Protein AF-B5W643-F1 (afdb_monomer_lite)

Foldseek 3Di:
DDDDDDDDDDPPDPPPPPDPDDFWDQQPDAAPDQDQWQWDFWFADDPVRFIKTWTADPVGIDMDTDHQVRVFVLVVLVCVLVVNDADGWPDWDDDPFWIWTQGPVGIDTGGGVLVSVSSSLLNVSNNFRWTWDADPQAIWIAGPVVRDIWGQHSQGIPDPPPVPNPHHHSRSSRRSSVVDDDD

pLDDT: mean 84.72, std 18.37, range [31.47, 97.69]

Structure (mmCIF, N/CA/C/O backbone):
data_AF-B5W643-F1
#
_entry.id   AF-B5W643-F1
#
loop_
_atom_site.group_PDB
_atom_site.id
_atom_site.type_symbol
_atom_site.label_atom_id
_atom_site.label_alt_id
_atom_site.label_comp_id
_atom_site.label_asym_id
_atom_site.label_entity_id
_atom_site.label_seq_id
_atom_site.pdbx_PDB_ins_code
_atom_site.Cartn_x
_atom_site.Cartn_y
_atom_site.Cartn_z
_atom_site.occupancy
_atom_site.B_iso_or_equiv
_atom_site.auth_seq_id
_atom_site.auth_comp_id
_atom_site.auth_asym_id
_atom_site.auth_atom_id
_atom_site.pdbx_PDB_model_num
ATOM 1 N N . MET A 1 1 ? 55.332 -13.518 -40.707 1.00 38.94 1 MET A N 1
ATOM 2 C CA . MET A 1 1 ? 55.385 -14.138 -39.360 1.00 38.94 1 MET A CA 1
ATOM 3 C C . MET A 1 1 ? 54.823 -13.104 -38.385 1.00 38.94 1 MET A C 1
ATOM 5 O O . MET A 1 1 ? 55.510 -12.136 -38.128 1.00 38.94 1 MET A O 1
ATOM 9 N N . SER A 1 2 ? 53.522 -13.011 -38.098 1.00 34.66 2 SER A N 1
ATOM 10 C CA . SER A 1 2 ? 52.586 -13.925 -37.414 1.00 34.66 2 SER A CA 1
ATOM 11 C C . SER A 1 2 ? 52.989 -14.295 -35.980 1.00 34.66 2 SER A C 1
ATOM 13 O O . SER A 1 2 ? 53.933 -15.063 -35.804 1.00 34.66 2 SER A O 1
ATOM 15 N N . LYS A 1 3 ? 52.248 -13.723 -35.014 1.00 34.97 3 LYS A N 1
ATOM 16 C CA . LYS A 1 3 ? 51.815 -14.212 -33.679 1.00 34.97 3 LYS A CA 1
ATOM 17 C C . LYS A 1 3 ? 51.136 -13.014 -32.980 1.00 34.97 3 LYS A C 1
ATOM 19 O O . LYS A 1 3 ? 51.823 -12.092 -32.569 1.00 34.97 3 LYS A O 1
ATOM 24 N N . SER A 1 4 ? 49.820 -12.807 -33.090 1.00 33.12 4 SER A N 1
ATOM 25 C CA . SER A 1 4 ? 48.732 -13.444 -32.322 1.00 33.12 4 SER A CA 1
ATOM 26 C C . SER A 1 4 ? 49.002 -13.557 -30.821 1.00 33.12 4 SER A C 1
ATOM 28 O O . SER A 1 4 ? 49.727 -14.450 -30.394 1.00 33.12 4 SER A O 1
ATOM 30 N N . ALA A 1 5 ? 48.314 -12.720 -30.043 1.00 34.66 5 ALA A N 1
ATOM 31 C CA . ALA A 1 5 ? 47.771 -13.085 -28.741 1.00 34.66 5 ALA A CA 1
ATOM 32 C C . ALA A 1 5 ? 46.459 -12.316 -28.530 1.00 34.66 5 ALA A C 1
ATOM 34 O O . ALA A 1 5 ? 46.415 -11.090 -28.500 1.00 34.66 5 ALA A O 1
ATOM 35 N N . ILE A 1 6 ? 45.391 -13.098 -28.480 1.00 39.25 6 ILE A N 1
ATOM 36 C CA . ILE A 1 6 ? 43.999 -12.734 -28.271 1.00 39.25 6 ILE A CA 1
ATOM 37 C C . ILE A 1 6 ? 43.801 -12.388 -26.792 1.00 39.25 6 ILE A C 1
ATOM 39 O O . ILE A 1 6 ? 44.240 -13.146 -25.931 1.00 39.25 6 ILE A O 1
ATOM 43 N N . ALA A 1 7 ? 43.067 -11.315 -26.504 1.00 31.47 7 ALA A N 1
ATOM 44 C CA . ALA A 1 7 ? 42.337 -11.169 -25.248 1.00 31.47 7 ALA A CA 1
ATOM 45 C C . ALA A 1 7 ? 40.916 -10.693 -25.575 1.00 31.47 7 ALA A C 1
ATOM 47 O O . ALA A 1 7 ? 40.630 -9.507 -25.716 1.00 31.47 7 ALA A O 1
ATOM 48 N N . THR A 1 8 ? 40.055 -11.686 -25.776 1.00 34.47 8 THR A N 1
ATOM 49 C CA . THR A 1 8 ? 38.601 -11.592 -25.897 1.00 34.47 8 THR A CA 1
ATOM 50 C C . THR A 1 8 ? 37.975 -11.710 -24.502 1.00 34.47 8 THR A C 1
ATOM 52 O O . THR A 1 8 ? 38.505 -12.440 -23.670 1.00 34.47 8 THR A O 1
ATOM 55 N N . ALA A 1 9 ? 36.796 -11.092 -24.334 1.00 32.97 9 ALA A N 1
ATOM 56 C CA . ALA A 1 9 ? 35.851 -11.156 -23.204 1.00 32.97 9 ALA A CA 1
ATOM 57 C C . ALA A 1 9 ? 36.204 -10.241 -22.008 1.00 32.97 9 ALA A C 1
ATOM 59 O O . ALA A 1 9 ? 37.292 -10.305 -21.464 1.00 32.97 9 ALA A O 1
ATOM 60 N N . ALA A 1 10 ? 35.336 -9.335 -21.551 1.00 33.75 10 ALA A N 1
ATOM 61 C CA . AL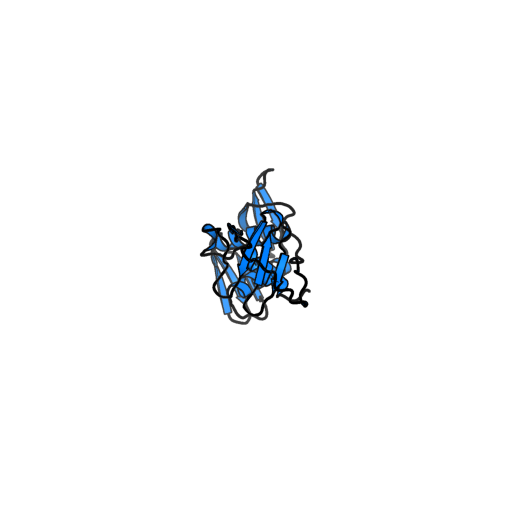A A 1 10 ? 33.918 -9.546 -21.287 1.00 33.75 10 ALA A CA 1
ATOM 62 C C . ALA A 1 10 ? 33.018 -8.456 -21.892 1.00 33.75 10 ALA A C 1
ATOM 64 O O . ALA A 1 10 ? 32.827 -7.379 -21.338 1.00 33.75 10 ALA A O 1
ATOM 65 N N . ASN A 1 11 ? 32.383 -8.808 -23.007 1.00 40.19 11 ASN A N 1
ATOM 66 C CA . ASN A 1 11 ? 31.099 -8.246 -23.392 1.00 40.19 11 ASN A CA 1
ATOM 67 C C . ASN A 1 11 ? 30.018 -9.116 -22.720 1.00 40.19 11 ASN A C 1
ATOM 69 O O . ASN A 1 11 ? 29.416 -9.982 -23.351 1.00 40.19 11 ASN A O 1
ATOM 73 N N . SER A 1 12 ? 29.853 -8.987 -21.400 1.00 36.28 12 SER A N 1
ATOM 74 C CA . SER A 1 12 ? 28.833 -9.725 -20.642 1.00 36.28 12 SER A CA 1
ATOM 75 C C . SER A 1 12 ? 27.496 -8.987 -20.692 1.00 36.28 12 SER A C 1
ATOM 77 O O . SER A 1 12 ? 27.086 -8.314 -19.753 1.00 36.28 12 SER A O 1
ATOM 79 N N . GLY A 1 13 ? 26.856 -9.119 -21.854 1.00 39.09 13 GLY A N 1
ATOM 80 C CA . GLY A 1 13 ? 25.437 -9.422 -22.025 1.00 39.09 13 GLY A CA 1
ATOM 81 C C . GLY A 1 13 ? 24.463 -9.012 -20.922 1.00 39.09 13 GLY A C 1
ATOM 82 O O . GLY A 1 13 ? 23.937 -9.864 -20.216 1.00 39.09 13 GLY A O 1
ATOM 83 N N . LEU A 1 14 ? 24.072 -7.743 -20.919 1.00 39.84 14 LEU A N 1
ATOM 84 C CA . LEU A 1 14 ? 22.652 -7.400 -20.847 1.00 39.84 14 LEU A CA 1
ATOM 85 C C . LEU A 1 14 ? 22.307 -6.704 -22.157 1.00 39.84 14 LEU A C 1
ATOM 87 O O . LEU A 1 14 ? 22.131 -5.492 -22.234 1.00 39.84 14 LEU A O 1
ATOM 91 N N . GLY A 1 15 ? 22.274 -7.511 -23.221 1.00 33.88 15 GLY A N 1
ATOM 92 C CA . GLY A 1 15 ? 21.605 -7.127 -24.448 1.00 33.88 15 GLY A CA 1
ATOM 93 C C . GLY A 1 15 ? 20.155 -6.852 -24.088 1.00 33.88 15 GLY A C 1
ATOM 94 O O . GLY A 1 15 ? 19.370 -7.779 -23.889 1.00 33.88 15 GLY A O 1
ATOM 95 N N . PHE A 1 16 ? 19.820 -5.571 -23.956 1.00 43.66 16 PHE A N 1
ATOM 96 C CA . PHE A 1 16 ? 18.458 -5.111 -24.112 1.00 43.66 16 PHE A CA 1
ATOM 97 C C . PHE A 1 16 ? 18.024 -5.635 -25.471 1.00 43.66 16 PHE A C 1
ATOM 99 O O . PHE A 1 16 ? 18.421 -5.105 -26.505 1.00 43.66 16 PHE A O 1
ATOM 106 N N . TYR A 1 17 ? 17.266 -6.729 -25.474 1.00 43.06 17 TYR A N 1
ATOM 107 C CA . TYR A 1 17 ? 16.491 -7.073 -26.642 1.00 43.06 17 TYR A CA 1
ATOM 108 C C . TYR A 1 17 ? 15.626 -5.853 -26.909 1.00 43.06 17 TYR A C 1
ATOM 110 O O . TYR A 1 17 ? 14.716 -5.531 -26.140 1.00 43.06 17 TYR A O 1
ATOM 118 N N . SER A 1 18 ? 15.987 -5.157 -27.979 1.00 44.19 18 SER A N 1
ATOM 119 C CA . SER A 1 18 ? 15.217 -4.149 -28.679 1.00 44.19 18 SER A CA 1
ATOM 120 C C . SER A 1 18 ? 13.933 -4.804 -29.185 1.00 44.19 18 SER A C 1
ATOM 122 O O . SER A 1 18 ? 13.734 -4.986 -30.378 1.00 44.19 18 SER A O 1
ATOM 124 N N . SER A 1 19 ? 13.064 -5.230 -28.269 1.00 43.94 19 SER A N 1
ATOM 125 C CA . SER A 1 19 ? 11.650 -5.287 -28.574 1.00 43.94 19 SER A CA 1
ATOM 126 C C . SER A 1 19 ? 11.202 -3.831 -28.626 1.00 43.94 19 SER A C 1
ATOM 128 O O . SER A 1 19 ? 11.305 -3.140 -27.604 1.00 43.94 19 SER A O 1
ATOM 130 N N . PRO A 1 20 ? 10.703 -3.329 -29.767 1.00 57.75 20 PRO A N 1
ATOM 131 C CA . PRO A 1 20 ? 9.765 -2.228 -29.658 1.00 57.75 20 PRO A CA 1
ATOM 132 C C . PRO A 1 20 ? 8.585 -2.748 -28.810 1.00 57.75 20 PRO A C 1
ATOM 134 O O . PRO A 1 20 ? 8.387 -3.961 -28.738 1.00 57.75 20 PRO A O 1
ATOM 137 N N . LEU A 1 21 ? 7.804 -1.863 -28.184 1.00 49.78 21 LEU A N 1
ATOM 138 C CA . LEU A 1 21 ? 6.344 -2.008 -27.966 1.00 49.78 21 LEU A CA 1
ATOM 139 C C . LEU A 1 21 ? 5.795 -1.688 -26.567 1.00 49.78 21 LEU A C 1
ATOM 141 O O . LEU A 1 21 ? 4.587 -1.514 -26.479 1.00 49.78 21 LEU A O 1
ATOM 145 N N . VAL A 1 22 ? 6.589 -1.504 -25.505 1.00 59.34 22 VAL A N 1
ATOM 146 C CA . VAL A 1 22 ? 6.048 -0.887 -24.270 1.00 59.34 22 VAL A CA 1
ATOM 147 C C . VAL A 1 22 ? 7.098 0.005 -23.611 1.00 59.34 22 VAL A C 1
ATOM 149 O O . VAL A 1 22 ? 8.148 -0.468 -23.145 1.00 59.34 22 VAL A O 1
ATOM 152 N N . GLU A 1 23 ? 6.830 1.312 -23.613 1.00 77.00 23 GLU A N 1
ATOM 153 C CA . GLU A 1 23 ? 7.577 2.268 -22.800 1.00 77.00 23 GLU A CA 1
ATOM 154 C C . GLU A 1 23 ? 7.401 1.915 -21.321 1.00 77.00 23 GLU A C 1
ATOM 156 O O . GLU A 1 23 ? 6.307 1.519 -20.914 1.00 77.00 23 GLU A O 1
ATOM 161 N N . PRO A 1 24 ? 8.470 1.993 -20.512 1.00 83.44 24 PRO A N 1
ATOM 162 C CA . PRO A 1 24 ? 8.326 1.800 -19.082 1.00 83.44 24 PRO A CA 1
ATOM 163 C C . PRO A 1 24 ? 7.333 2.822 -18.523 1.00 83.44 24 PRO A C 1
ATOM 165 O O . PRO A 1 24 ? 7.419 4.014 -18.810 1.00 83.44 24 PRO A O 1
ATOM 168 N N . GLU A 1 25 ? 6.405 2.349 -17.702 1.00 90.19 25 GLU A N 1
ATOM 169 C CA . GLU A 1 25 ? 5.433 3.183 -17.016 1.00 90.19 25 GLU A CA 1
ATOM 170 C C . GLU A 1 25 ? 5.883 3.442 -15.578 1.00 90.19 25 GLU A C 1
ATOM 172 O O . GLU A 1 25 ? 6.406 2.559 -14.897 1.00 90.19 25 GLU A O 1
ATOM 177 N N . THR A 1 26 ? 5.646 4.654 -15.094 1.00 87.81 26 THR A N 1
ATOM 178 C CA . THR A 1 26 ? 5.786 4.985 -13.676 1.00 87.81 26 THR A CA 1
ATOM 179 C C . THR A 1 26 ? 4.414 4.888 -13.011 1.00 87.81 26 THR A C 1
ATOM 181 O O . THR A 1 26 ? 3.467 5.479 -13.537 1.00 87.81 26 THR A O 1
ATOM 184 N N . PRO A 1 27 ? 4.271 4.214 -11.853 1.00 88.19 27 PRO A N 1
ATOM 185 C CA . PRO A 1 27 ? 3.013 4.177 -11.116 1.00 88.19 27 PRO A CA 1
ATOM 186 C C . PRO A 1 27 ? 2.470 5.588 -10.858 1.00 88.19 27 PRO A C 1
ATOM 188 O O . PRO A 1 27 ? 3.056 6.369 -10.107 1.00 88.19 27 PRO A O 1
ATOM 191 N N . LYS A 1 28 ? 1.328 5.921 -11.463 1.00 87.44 28 LYS A N 1
ATOM 192 C CA . LYS A 1 28 ? 0.689 7.236 -11.318 1.00 87.44 28 LYS A CA 1
ATOM 193 C C . LYS A 1 28 ? -0.150 7.277 -10.045 1.00 87.44 28 LYS A C 1
ATOM 195 O O . LYS A 1 28 ? -1.372 7.156 -10.078 1.00 87.44 28 LYS A O 1
ATOM 200 N N . ILE A 1 29 ? 0.513 7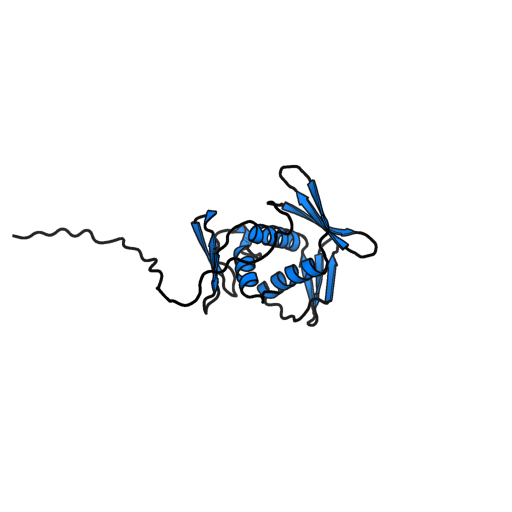.409 -8.900 1.00 89.50 29 ILE A N 1
ATOM 201 C CA . ILE A 1 29 ? -0.151 7.529 -7.600 1.00 89.50 29 ILE A CA 1
ATOM 202 C C . ILE A 1 29 ? 0.331 8.758 -6.834 1.00 89.50 29 ILE A C 1
ATOM 204 O O . ILE A 1 29 ? 1.517 9.066 -6.804 1.00 89.50 29 ILE A O 1
ATOM 208 N N . SER A 1 30 ? -0.591 9.442 -6.160 1.00 88.38 30 SER A N 1
ATOM 209 C CA . SER A 1 30 ? -0.223 10.455 -5.172 1.00 88.38 30 SER A CA 1
ATOM 210 C C . SER A 1 30 ? 0.245 9.785 -3.876 1.00 88.38 30 SER A C 1
ATOM 212 O O . SER A 1 30 ? -0.351 8.781 -3.461 1.00 88.38 30 SER A O 1
ATOM 214 N N . PRO A 1 31 ? 1.270 10.334 -3.203 1.00 90.88 31 PRO A N 1
ATOM 215 C CA . PRO A 1 31 ? 1.679 9.833 -1.903 1.00 90.88 31 PRO A CA 1
ATOM 216 C C . PRO A 1 31 ? 0.564 10.044 -0.875 1.00 90.88 31 PRO A C 1
ATOM 218 O O . PRO A 1 31 ? -0.118 11.069 -0.872 1.00 90.88 31 PRO A O 1
ATOM 221 N N . LEU A 1 32 ? 0.412 9.084 0.041 1.00 91.12 32 LEU A N 1
ATOM 222 C CA . LEU A 1 32 ? -0.442 9.245 1.220 1.00 91.12 32 LEU A CA 1
ATOM 223 C C . LEU A 1 32 ? 0.052 10.413 2.077 1.00 91.12 32 LEU A C 1
ATOM 225 O O . LEU A 1 32 ? -0.746 11.202 2.579 1.00 91.12 32 LEU A O 1
ATOM 229 N N . ILE A 1 33 ? 1.372 10.504 2.239 1.00 92.69 33 ILE A N 1
ATOM 230 C CA . ILE A 1 33 ? 2.098 11.538 2.972 1.00 92.69 33 ILE A CA 1
ATOM 231 C C . ILE A 1 33 ? 3.308 11.929 2.120 1.00 92.69 33 ILE A C 1
ATOM 233 O O . ILE A 1 33 ? 4.063 11.061 1.689 1.00 92.69 33 ILE A O 1
ATOM 237 N N . SER A 1 34 ? 3.516 13.229 1.910 1.00 91.12 34 SER A N 1
ATOM 238 C CA . SER A 1 34 ? 4.496 13.825 0.980 1.00 91.12 34 SER A CA 1
ATOM 239 C C . SER A 1 34 ? 5.976 13.602 1.328 1.00 91.12 34 SER A C 1
ATOM 241 O O . SER A 1 34 ? 6.849 14.283 0.803 1.00 91.12 34 SER A O 1
ATOM 243 N N . GLN A 1 35 ? 6.276 12.677 2.234 1.00 92.00 35 GLN A N 1
ATOM 244 C CA . GLN A 1 35 ? 7.618 12.364 2.703 1.00 92.00 35 GLN A CA 1
ATOM 245 C C . GLN A 1 35 ? 7.701 10.911 3.163 1.00 92.00 35 GLN A C 1
ATOM 247 O O . GLN A 1 35 ? 6.683 10.249 3.375 1.00 92.00 35 GLN A O 1
ATOM 252 N N . SER A 1 36 ? 8.923 10.413 3.346 1.00 90.31 36 SER A N 1
ATOM 253 C CA . SER A 1 36 ? 9.144 9.079 3.903 1.00 90.31 36 SER A CA 1
ATOM 254 C C . SER A 1 36 ? 8.585 8.980 5.326 1.00 90.31 36 SER A C 1
ATOM 256 O O . SER A 1 36 ? 8.759 9.893 6.138 1.00 90.31 36 SER A O 1
ATOM 258 N N . ILE A 1 37 ? 7.911 7.866 5.619 1.00 91.25 37 ILE A N 1
ATOM 259 C CA . ILE A 1 37 ? 7.229 7.631 6.894 1.00 91.25 37 ILE A CA 1
ATOM 260 C C . ILE A 1 37 ? 7.496 6.230 7.432 1.00 91.25 37 ILE A C 1
ATOM 262 O O . ILE A 1 37 ? 7.533 5.243 6.688 1.00 91.25 37 ILE A O 1
ATOM 266 N N . LYS A 1 38 ? 7.547 6.128 8.760 1.00 90.69 38 LYS A N 1
ATOM 267 C CA . LYS A 1 38 ? 7.383 4.863 9.479 1.00 90.69 38 LYS A CA 1
ATOM 268 C C . LYS A 1 38 ? 6.010 4.861 10.141 1.00 90.69 38 LYS A C 1
ATOM 270 O O . LYS A 1 38 ? 5.773 5.651 11.049 1.00 90.69 38 LYS A O 1
ATOM 275 N N . LEU A 1 39 ? 5.108 3.993 9.688 1.00 94.88 39 LEU A N 1
ATOM 276 C CA . LEU A 1 39 ? 3.799 3.857 10.324 1.00 94.88 39 LEU A CA 1
ATOM 277 C C . LEU A 1 39 ? 3.921 3.203 11.700 1.00 94.88 39 LEU A C 1
ATOM 279 O O . LEU A 1 39 ? 4.536 2.147 11.854 1.00 94.88 39 LEU A O 1
ATOM 283 N N . GLU A 1 40 ? 3.288 3.828 12.684 1.00 94.75 40 GLU A N 1
ATOM 284 C CA . GLU A 1 40 ? 3.221 3.353 14.063 1.00 94.75 40 GLU A CA 1
ATOM 285 C C . GLU A 1 40 ? 1.883 2.682 14.349 1.00 94.75 40 GLU A C 1
ATOM 287 O O . GLU A 1 40 ? 1.850 1.592 14.926 1.00 94.75 40 GLU A O 1
ATOM 292 N N . ASN A 1 41 ? 0.793 3.311 13.897 1.00 95.25 41 ASN A N 1
ATOM 293 C CA . ASN A 1 41 ? -0.562 2.822 14.098 1.00 95.25 41 ASN A CA 1
ATOM 294 C C . ASN A 1 41 ? -1.472 3.129 12.905 1.00 95.25 41 ASN A C 1
ATOM 296 O O . ASN A 1 41 ? -1.243 4.061 12.132 1.00 95.25 41 ASN A O 1
ATOM 300 N N . ILE A 1 42 ? -2.528 2.331 12.806 1.00 95.75 42 ILE A N 1
ATOM 301 C CA . ILE A 1 42 ? -3.674 2.540 11.930 1.00 95.75 42 ILE A CA 1
ATOM 302 C C . ILE A 1 42 ? -4.894 2.352 12.833 1.00 95.75 42 ILE A C 1
ATOM 304 O O . ILE A 1 42 ? -5.019 1.308 13.477 1.00 95.75 42 ILE A O 1
ATOM 308 N N . ASP A 1 43 ? -5.750 3.358 12.927 1.00 95.06 43 ASP A N 1
ATOM 309 C CA . ASP A 1 43 ? -6.973 3.315 13.727 1.00 95.06 43 ASP A CA 1
ATOM 310 C C . ASP A 1 43 ? -8.102 4.088 13.031 1.00 95.06 43 ASP A C 1
ATOM 312 O O . ASP A 1 43 ? -7.958 4.538 11.892 1.00 95.06 43 ASP A O 1
ATOM 316 N N . THR A 1 44 ? -9.255 4.179 13.685 1.00 94.75 44 THR A N 1
ATOM 317 C CA . THR A 1 44 ? -10.400 4.965 13.226 1.00 94.75 44 THR A CA 1
ATOM 318 C C . THR A 1 44 ? -10.752 6.027 14.257 1.00 94.75 44 THR A C 1
ATOM 320 O O . THR A 1 44 ? -10.600 5.809 15.457 1.00 94.75 44 THR A O 1
ATOM 323 N N . ILE A 1 45 ? -11.242 7.180 13.800 1.00 93.31 45 ILE A N 1
ATOM 324 C CA . ILE A 1 45 ? -11.679 8.273 14.673 1.00 93.31 45 ILE A CA 1
ATOM 325 C C . ILE A 1 45 ? -13.100 8.734 14.337 1.00 93.31 45 ILE A C 1
ATOM 327 O O . ILE A 1 45 ? -13.504 8.762 13.170 1.00 93.31 45 ILE A O 1
ATOM 331 N N . GLY A 1 46 ? -13.834 9.137 15.377 1.00 88.62 46 GLY A N 1
ATOM 332 C CA . GLY A 1 46 ? -15.191 9.675 15.280 1.00 88.62 46 GLY A CA 1
ATOM 333 C C . GLY A 1 46 ? -16.256 8.622 14.965 1.00 88.62 46 GLY A C 1
ATOM 334 O O . GLY A 1 46 ? -15.957 7.468 14.673 1.00 88.62 46 GLY A O 1
ATOM 335 N N . SER A 1 47 ? -17.522 9.042 14.989 1.00 82.94 47 SER A N 1
ATOM 336 C CA . SER A 1 47 ? -18.685 8.177 14.726 1.00 82.94 47 SER A CA 1
ATOM 337 C C . SER A 1 47 ? -18.715 7.595 13.309 1.00 82.94 47 SER A C 1
ATOM 339 O O . SER A 1 47 ? -19.305 6.545 13.080 1.00 82.94 47 SER A O 1
ATOM 341 N N . GLY A 1 48 ? -18.055 8.254 12.353 1.00 84.00 48 GLY A N 1
ATOM 342 C CA . GLY A 1 48 ? -17.935 7.782 10.974 1.00 84.00 48 GLY A CA 1
ATOM 343 C C . GLY A 1 48 ? -16.878 6.694 10.764 1.00 84.00 48 GLY A C 1
ATOM 344 O O . GLY A 1 48 ? -16.732 6.228 9.630 1.00 84.00 48 GLY A O 1
ATOM 345 N N . ASN A 1 49 ? -16.133 6.300 11.805 1.00 89.75 49 ASN A N 1
ATOM 346 C CA . ASN A 1 49 ? -14.983 5.399 11.714 1.00 89.75 49 ASN A CA 1
ATOM 347 C C . ASN A 1 49 ? -13.995 5.837 10.619 1.00 89.75 49 ASN A C 1
ATOM 349 O O . ASN A 1 49 ? -13.616 5.055 9.744 1.00 89.75 49 ASN A O 1
ATOM 353 N N . THR A 1 50 ? -13.619 7.119 10.620 1.00 93.50 50 THR A N 1
ATOM 354 C CA . THR A 1 50 ? -12.709 7.667 9.609 1.00 93.50 50 THR A CA 1
ATOM 355 C C . THR A 1 50 ? -11.306 7.110 9.836 1.00 93.50 50 THR A C 1
ATOM 357 O O . THR A 1 50 ? -10.772 7.294 10.933 1.00 93.50 50 THR A O 1
ATOM 360 N N . PRO A 1 51 ? -10.681 6.466 8.836 1.00 95.44 51 PRO A N 1
ATOM 361 C CA . PRO A 1 51 ? -9.334 5.934 8.980 1.00 95.44 51 PRO A CA 1
ATOM 362 C C . PRO A 1 51 ? -8.308 7.022 9.296 1.00 95.44 51 PRO A C 1
ATOM 364 O O . PRO A 1 51 ? -8.256 8.061 8.632 1.00 95.44 51 PRO A O 1
ATOM 367 N N . ARG A 1 52 ? -7.445 6.751 10.271 1.00 96.31 52 ARG A N 1
ATOM 368 C CA . ARG A 1 52 ? -6.330 7.605 10.664 1.00 96.31 52 ARG A CA 1
ATOM 369 C C . ARG A 1 52 ? -5.034 6.801 10.671 1.00 96.31 52 ARG A C 1
ATOM 371 O O . ARG A 1 52 ? -4.934 5.712 11.232 1.00 96.31 52 ARG A O 1
ATOM 378 N N . LEU A 1 53 ? -4.023 7.376 10.034 1.00 96.75 53 LEU A N 1
ATOM 379 C CA . LEU A 1 53 ? -2.654 6.886 10.036 1.00 96.75 53 LEU A CA 1
ATOM 380 C C . LEU A 1 53 ? -1.853 7.676 11.063 1.00 96.75 53 LEU A C 1
ATOM 382 O O . LEU A 1 53 ? -1.845 8.904 11.006 1.00 96.75 53 LEU A O 1
ATOM 386 N N . VAL A 1 54 ? -1.155 6.985 11.962 1.00 97.06 54 VAL A N 1
ATOM 387 C CA . VAL A 1 54 ? -0.195 7.591 12.895 1.00 97.06 54 VAL A CA 1
ATOM 388 C C . VAL A 1 54 ? 1.201 7.151 12.491 1.00 97.06 54 VAL A C 1
ATOM 390 O O . VAL A 1 54 ? 1.459 5.954 12.337 1.00 97.06 54 VAL A O 1
ATOM 393 N N . TYR A 1 55 ? 2.095 8.110 12.285 1.00 96.50 55 TYR A N 1
ATOM 394 C CA . TYR A 1 55 ? 3.400 7.865 11.686 1.00 96.50 55 TYR A CA 1
ATOM 395 C C . TYR A 1 55 ? 4.484 8.767 12.267 1.00 96.50 55 TYR A C 1
ATOM 397 O O . TYR A 1 55 ? 4.213 9.869 12.738 1.00 96.50 55 TYR A O 1
ATOM 405 N N . GLN A 1 56 ? 5.724 8.297 12.179 1.00 94.94 56 GLN A N 1
ATOM 406 C CA . GLN A 1 56 ? 6.914 9.036 12.576 1.00 94.94 56 GLN A CA 1
ATOM 407 C C . GLN A 1 56 ? 7.609 9.636 11.350 1.00 94.94 56 GLN A C 1
ATOM 409 O O . GLN A 1 56 ? 7.748 8.982 10.308 1.00 94.94 56 GLN A O 1
ATOM 414 N N . THR A 1 57 ? 8.084 10.867 11.516 1.00 90.12 57 THR A N 1
ATOM 415 C CA . THR A 1 57 ? 8.939 11.607 10.583 1.00 90.12 57 THR A CA 1
ATOM 416 C C . THR A 1 57 ? 10.226 12.062 11.279 1.00 90.12 57 THR A C 1
ATOM 418 O O . THR A 1 57 ? 10.372 11.882 12.489 1.00 90.12 57 THR A O 1
ATOM 421 N N . SER A 1 58 ? 11.147 12.696 10.546 1.00 87.81 58 SER A N 1
ATOM 422 C CA . SER A 1 58 ? 12.307 13.379 11.142 1.00 87.81 58 SER A CA 1
ATOM 423 C C . SER A 1 58 ? 11.914 14.535 12.070 1.00 87.81 58 SER A C 1
ATOM 425 O O . SER A 1 58 ? 12.651 14.835 13.001 1.00 87.81 58 SER A O 1
ATOM 427 N N . ALA A 1 59 ? 10.749 15.152 11.849 1.00 87.88 59 ALA A N 1
ATOM 428 C CA . ALA A 1 59 ? 10.227 16.249 12.662 1.00 87.88 59 ALA A CA 1
ATOM 429 C C . ALA A 1 59 ? 9.421 15.775 13.887 1.00 87.88 59 ALA A C 1
ATOM 431 O O . ALA A 1 59 ? 9.021 16.592 14.711 1.00 87.88 59 ALA A O 1
ATOM 432 N N . GLY A 1 60 ? 9.167 14.468 14.017 1.00 92.81 60 GLY A N 1
ATOM 433 C CA . GLY A 1 60 ? 8.401 13.893 15.119 1.00 92.81 60 GLY A CA 1
ATOM 434 C C . GLY A 1 60 ? 7.193 13.072 14.670 1.00 92.81 60 GLY A C 1
ATOM 435 O O . GLY A 1 60 ? 7.083 12.656 13.511 1.00 92.81 60 GLY A O 1
ATOM 436 N N . ARG A 1 61 ? 6.301 12.813 15.630 1.00 96.44 61 ARG A N 1
ATOM 437 C CA . ARG A 1 61 ? 5.096 11.997 15.459 1.00 96.44 61 ARG A CA 1
ATOM 438 C C . ARG A 1 61 ? 3.963 12.831 14.869 1.00 96.44 61 ARG A C 1
ATOM 440 O O . ARG A 1 61 ? 3.640 13.900 15.379 1.00 96.44 61 ARG A O 1
ATOM 447 N N . CYS A 1 62 ? 3.332 12.320 13.822 1.00 96.06 62 CYS A N 1
ATOM 448 C CA . CYS A 1 62 ? 2.256 12.984 13.097 1.00 96.06 62 CYS A CA 1
ATOM 449 C C . CYS A 1 62 ? 1.066 12.038 12.900 1.00 96.06 62 CYS A C 1
ATOM 451 O O . CYS A 1 62 ? 1.162 10.823 13.096 1.00 96.06 62 CYS A O 1
ATOM 453 N N . SER A 1 63 ? -0.071 12.596 12.480 1.00 96.00 63 SER A N 1
ATOM 454 C CA . SER A 1 63 ? -1.219 11.798 12.059 1.00 96.00 63 SER A CA 1
ATOM 455 C C . SER A 1 63 ? -1.926 12.404 10.853 1.00 96.00 63 SER A C 1
ATOM 457 O O . SER A 1 63 ? -1.858 13.612 10.630 1.00 96.00 63 SER A O 1
ATOM 459 N N . ARG A 1 64 ? -2.592 11.556 10.065 1.00 95.38 64 ARG A N 1
ATOM 460 C CA . ARG A 1 64 ? -3.346 11.959 8.875 1.00 95.38 64 ARG A CA 1
ATOM 461 C C . ARG A 1 64 ? -4.619 11.134 8.742 1.00 95.38 64 ARG A C 1
ATOM 463 O O . ARG A 1 64 ? -4.578 9.915 8.895 1.00 95.38 64 ARG A O 1
ATOM 470 N N . LEU A 1 65 ? -5.725 11.796 8.409 1.00 96.00 65 LEU A N 1
ATOM 471 C CA . LEU A 1 65 ? -6.965 11.128 8.020 1.00 96.00 65 LEU A CA 1
ATOM 472 C C . LEU A 1 65 ? -6.897 10.700 6.554 1.00 96.00 65 LEU A C 1
ATOM 474 O O . LEU A 1 65 ? -6.405 11.444 5.704 1.00 96.00 65 LEU A O 1
ATOM 478 N N . VAL A 1 66 ? -7.395 9.503 6.263 1.00 93.81 66 VAL A N 1
ATOM 479 C CA . VAL A 1 66 ? -7.445 8.943 4.909 1.00 93.81 66 VAL A CA 1
ATOM 480 C C . VAL A 1 66 ? -8.896 8.673 4.555 1.00 93.81 66 VAL A C 1
ATOM 482 O O . VAL A 1 66 ? -9.653 8.140 5.367 1.00 93.81 66 VAL A O 1
ATOM 485 N N . SER A 1 67 ? -9.298 9.051 3.342 1.00 92.94 67 SER A N 1
ATOM 486 C CA . SER A 1 67 ? -10.654 8.780 2.875 1.00 92.94 67 SER A CA 1
ATOM 487 C C . SER A 1 67 ? -10.889 7.266 2.781 1.00 92.94 67 SER A C 1
ATOM 489 O O . SER A 1 67 ? -9.982 6.494 2.455 1.00 92.94 67 SER A O 1
ATOM 491 N N . LYS A 1 68 ? -12.120 6.810 3.045 1.00 92.50 68 LYS A N 1
ATOM 492 C CA . LYS A 1 68 ? -12.466 5.383 2.902 1.00 92.50 68 LYS A CA 1
ATOM 493 C C . LYS A 1 68 ? -12.259 4.889 1.463 1.00 92.50 68 LYS A C 1
ATOM 495 O O . LYS A 1 68 ? -11.856 3.746 1.273 1.00 92.50 68 LYS A O 1
ATOM 500 N N . ALA A 1 69 ? -12.477 5.757 0.472 1.00 91.75 69 ALA A N 1
ATOM 501 C CA . ALA A 1 69 ? -12.264 5.456 -0.942 1.00 91.75 69 ALA A CA 1
ATOM 502 C C . ALA A 1 69 ? -10.778 5.228 -1.270 1.00 91.75 69 ALA A C 1
ATOM 504 O O . ALA A 1 69 ? -10.435 4.219 -1.887 1.00 91.75 69 ALA A O 1
ATOM 505 N N . ASP A 1 70 ? -9.887 6.108 -0.801 1.00 92.31 70 ASP A N 1
ATOM 506 C CA . ASP A 1 70 ? -8.442 5.922 -0.972 1.00 92.31 70 ASP A CA 1
ATOM 507 C C . ASP A 1 70 ? -7.966 4.653 -0.279 1.00 92.31 70 ASP A C 1
ATOM 509 O O . ASP A 1 70 ? -7.221 3.867 -0.866 1.00 92.31 70 ASP A O 1
ATOM 513 N N . LEU A 1 71 ? -8.438 4.424 0.950 1.00 94.12 71 LEU A N 1
ATOM 514 C CA . LEU A 1 71 ? -8.102 3.224 1.699 1.00 94.12 71 LEU A CA 1
ATOM 515 C C . LEU A 1 71 ? -8.540 1.970 0.921 1.00 94.12 71 LEU A C 1
ATOM 517 O O . LEU A 1 71 ? -7.729 1.070 0.716 1.00 94.12 71 LEU A O 1
ATOM 521 N N . ALA A 1 72 ? -9.769 1.935 0.400 1.00 94.50 72 ALA A N 1
ATOM 522 C CA . ALA A 1 72 ? -10.259 0.831 -0.424 1.00 94.50 72 ALA A CA 1
ATOM 523 C C . ALA A 1 72 ? -9.420 0.607 -1.694 1.00 94.50 72 ALA A C 1
ATOM 525 O O . ALA A 1 72 ? -9.075 -0.534 -2.010 1.00 94.50 72 ALA A O 1
ATOM 526 N N . ARG A 1 73 ? -9.015 1.666 -2.400 1.00 92.50 73 ARG A N 1
ATOM 527 C CA . ARG A 1 73 ? -8.135 1.542 -3.576 1.00 92.50 73 ARG A CA 1
ATOM 528 C C . ARG A 1 73 ? -6.787 0.912 -3.214 1.00 92.50 73 ARG A C 1
ATOM 530 O O . ARG A 1 73 ? -6.326 -0.010 -3.887 1.00 92.50 73 ARG A O 1
ATOM 537 N N . ILE A 1 74 ? -6.186 1.370 -2.120 1.00 95.38 74 ILE A N 1
ATOM 538 C CA . ILE A 1 74 ? -4.897 0.871 -1.627 1.00 95.38 74 ILE A CA 1
ATOM 539 C C . ILE A 1 74 ? -4.988 -0.612 -1.250 1.00 95.38 74 ILE A C 1
ATOM 541 O O . ILE A 1 74 ? -4.124 -1.408 -1.625 1.00 95.38 74 ILE A O 1
ATOM 545 N N . TRP A 1 75 ? -6.056 -1.015 -0.562 1.00 96.62 75 TRP A N 1
ATOM 546 C CA . TRP A 1 75 ? -6.257 -2.418 -0.199 1.00 96.62 75 TRP A CA 1
ATOM 547 C C . TRP A 1 75 ? -6.662 -3.298 -1.378 1.00 96.62 75 TRP A C 1
ATOM 549 O O . TRP A 1 75 ? -6.309 -4.473 -1.390 1.00 96.62 75 TRP A O 1
ATOM 559 N N . SER A 1 76 ? -7.295 -2.746 -2.413 1.00 95.56 76 SER A N 1
ATOM 560 C CA . SER A 1 76 ? -7.540 -3.488 -3.657 1.00 95.56 76 SER A CA 1
ATOM 561 C C . SER A 1 76 ? -6.216 -3.873 -4.334 1.00 95.56 76 SER A C 1
ATOM 563 O O . SER A 1 76 ? -6.059 -5.005 -4.797 1.00 95.56 76 SER A O 1
ATOM 565 N N . CYS A 1 77 ? -5.215 -2.983 -4.299 1.00 95.12 77 CYS A N 1
ATOM 566 C CA . CYS A 1 77 ? -3.848 -3.293 -4.731 1.00 95.12 77 CYS A CA 1
ATOM 567 C C . CYS A 1 77 ? -3.223 -4.418 -3.880 1.00 95.12 77 CYS A C 1
ATOM 569 O O . CYS A 1 77 ? -2.731 -5.402 -4.432 1.00 95.12 77 CYS A O 1
ATOM 571 N N . PHE A 1 78 ? -3.319 -4.341 -2.545 1.00 96.06 78 PHE A N 1
ATOM 572 C CA . PHE A 1 78 ? -2.843 -5.405 -1.644 1.00 96.06 78 PHE A CA 1
ATOM 573 C C . PHE A 1 78 ? -3.446 -6.778 -1.980 1.00 96.06 78 PHE A C 1
ATOM 575 O O . PHE A 1 78 ? -2.724 -7.768 -2.111 1.00 96.06 78 PHE A O 1
ATOM 582 N N . LEU A 1 79 ? -4.773 -6.833 -2.122 1.00 95.62 79 LEU A N 1
ATOM 583 C CA . LEU A 1 79 ? -5.510 -8.060 -2.414 1.00 95.62 79 LEU A CA 1
ATOM 584 C C . LEU A 1 79 ? -5.134 -8.637 -3.783 1.00 95.62 79 LEU A C 1
ATOM 586 O O . LEU A 1 79 ? -4.963 -9.850 -3.903 1.00 95.62 79 LEU A O 1
ATOM 590 N N . SER A 1 80 ? -4.932 -7.776 -4.782 1.00 94.06 80 SER A N 1
ATOM 591 C CA . SER A 1 80 ? -4.520 -8.186 -6.130 1.00 94.06 80 SER A CA 1
ATOM 592 C C . SER A 1 80 ? -3.134 -8.835 -6.124 1.00 94.06 80 SER A C 1
ATOM 594 O O . SER A 1 80 ? -2.974 -9.936 -6.647 1.00 94.06 80 SER A O 1
ATOM 596 N N . ILE A 1 81 ? -2.164 -8.246 -5.410 1.00 94.06 81 ILE A N 1
ATOM 597 C CA . ILE A 1 81 ? -0.820 -8.834 -5.240 1.00 94.06 81 ILE A CA 1
ATOM 598 C C . ILE A 1 81 ? -0.893 -10.196 -4.536 1.00 94.06 81 ILE A C 1
ATOM 600 O O . ILE A 1 81 ? -0.113 -11.101 -4.825 1.00 94.06 81 ILE A O 1
ATOM 604 N N . ARG A 1 82 ? -1.835 -10.356 -3.601 1.00 92.06 82 ARG A N 1
ATOM 605 C CA . ARG A 1 82 ? -2.092 -11.609 -2.876 1.00 92.06 82 ARG A CA 1
ATOM 606 C C . ARG A 1 82 ? -2.846 -12.661 -3.698 1.00 92.06 82 ARG A C 1
ATOM 608 O O . ARG A 1 82 ? -3.067 -13.751 -3.173 1.00 92.06 82 ARG A O 1
ATOM 615 N N . GLY A 1 83 ? -3.264 -12.349 -4.926 1.00 91.44 83 GLY A N 1
ATOM 616 C CA . GLY A 1 83 ? -4.079 -13.234 -5.761 1.00 91.44 83 GLY A CA 1
ATOM 617 C C . GLY A 1 83 ? -5.517 -13.411 -5.259 1.00 91.44 83 GLY A C 1
ATOM 618 O O . GLY A 1 83 ? -6.189 -14.367 -5.646 1.00 91.44 83 GLY A O 1
ATOM 619 N N . VAL A 1 84 ? -6.001 -12.518 -4.388 1.00 93.19 84 VAL A N 1
ATOM 620 C CA . VAL A 1 84 ? -7.374 -12.567 -3.877 1.00 93.19 84 VAL A CA 1
ATOM 621 C C . VAL A 1 84 ? -8.313 -11.958 -4.912 1.00 93.19 84 VAL A C 1
ATOM 623 O O . VAL A 1 84 ? -8.313 -10.747 -5.149 1.00 93.19 84 VAL A O 1
ATOM 626 N N . LYS A 1 85 ? -9.151 -12.805 -5.512 1.00 91.44 85 LYS A N 1
ATOM 627 C CA . LYS A 1 85 ? -10.175 -12.376 -6.467 1.00 91.44 85 LYS A CA 1
ATOM 628 C C . LYS A 1 85 ? -11.241 -11.543 -5.757 1.00 91.44 85 LYS A C 1
ATOM 630 O O . LYS A 1 85 ? -11.840 -11.998 -4.790 1.00 91.44 85 LYS A O 1
ATOM 635 N N . HIS A 1 86 ? -11.494 -10.343 -6.261 1.00 93.75 86 HIS A N 1
ATOM 636 C CA . HIS A 1 86 ? -12.573 -9.466 -5.818 1.00 93.75 86 HIS A CA 1
ATOM 637 C C . HIS A 1 86 ? -12.920 -8.489 -6.947 1.00 93.75 86 HIS A C 1
ATOM 639 O O . HIS A 1 86 ? -12.074 -8.201 -7.791 1.00 93.75 86 HIS A O 1
ATOM 645 N N . SER A 1 87 ? -14.155 -7.985 -6.970 1.00 92.12 87 SER A N 1
ATOM 646 C CA . SER A 1 87 ? -14.539 -6.879 -7.864 1.00 92.12 87 SER A CA 1
ATOM 647 C C . SER A 1 87 ? -14.766 -5.572 -7.110 1.00 92.12 87 SER A C 1
ATOM 649 O O . SER A 1 87 ? -14.682 -4.502 -7.704 1.00 92.12 87 SER A O 1
ATOM 651 N N . ARG A 1 88 ? -15.041 -5.645 -5.801 1.00 92.62 88 ARG A N 1
ATOM 652 C CA . ARG A 1 88 ? -15.164 -4.473 -4.930 1.00 92.62 88 ARG A CA 1
ATOM 653 C C . ARG A 1 88 ? -14.873 -4.805 -3.471 1.00 92.62 88 ARG A C 1
ATOM 655 O O . ARG A 1 88 ? -15.201 -5.895 -2.994 1.00 92.62 88 ARG A O 1
ATOM 662 N N . ILE A 1 89 ? -14.323 -3.824 -2.761 1.00 96.50 89 ILE A N 1
ATOM 663 C CA . ILE A 1 89 ? -14.277 -3.804 -1.297 1.00 96.50 89 ILE A CA 1
ATOM 664 C C . ILE A 1 89 ? -15.577 -3.173 -0.796 1.00 96.50 89 ILE A C 1
ATOM 666 O O . ILE A 1 89 ? -15.970 -2.107 -1.263 1.00 96.50 89 ILE A O 1
ATOM 670 N N . LEU A 1 90 ? -16.249 -3.864 0.121 1.00 95.50 90 LEU A N 1
ATOM 671 C CA . LEU A 1 90 ? -17.493 -3.420 0.746 1.00 95.50 90 LEU A CA 1
ATOM 672 C C . LEU A 1 90 ? -17.200 -2.593 1.997 1.00 95.50 90 LEU A C 1
ATOM 674 O O . LEU A 1 90 ? -17.759 -1.516 2.173 1.00 95.50 90 LEU A O 1
ATOM 678 N N . GLU A 1 91 ? -16.298 -3.091 2.842 1.00 94.88 91 GLU A N 1
ATOM 679 C CA . GLU A 1 91 ? -15.956 -2.461 4.111 1.00 94.88 91 GLU A CA 1
ATOM 680 C C . GLU A 1 91 ? -14.526 -2.810 4.533 1.00 94.88 91 GLU A C 1
ATOM 682 O O . GLU A 1 91 ? -13.979 -3.853 4.163 1.00 94.88 91 GLU A O 1
ATOM 687 N N . ILE A 1 92 ? -13.919 -1.916 5.315 1.00 96.31 92 ILE A N 1
ATOM 688 C CA . ILE A 1 92 ? -12.633 -2.136 5.972 1.00 96.31 92 ILE A CA 1
ATOM 689 C C . ILE A 1 92 ? -12.796 -1.791 7.446 1.00 96.31 92 ILE A C 1
ATOM 691 O O . ILE A 1 92 ? -12.924 -0.620 7.801 1.00 96.31 92 ILE A O 1
ATOM 695 N N . ASN A 1 93 ? -12.754 -2.817 8.289 1.00 95.25 93 ASN A N 1
ATOM 696 C CA . ASN A 1 93 ? -12.853 -2.686 9.735 1.00 95.25 93 ASN A CA 1
ATOM 697 C C . ASN A 1 93 ? -11.457 -2.773 10.353 1.00 95.25 93 ASN A C 1
ATOM 699 O O . ASN A 1 93 ? -10.722 -3.734 10.121 1.00 95.25 93 ASN A O 1
ATOM 703 N N . ILE A 1 94 ? -11.072 -1.755 11.121 1.00 95.00 94 ILE A N 1
ATOM 704 C CA . ILE A 1 94 ? -9.746 -1.657 11.740 1.00 95.00 94 ILE A CA 1
ATOM 705 C C . ILE A 1 94 ? -9.892 -1.997 13.218 1.00 95.00 94 ILE A C 1
ATOM 707 O O . ILE A 1 94 ? -10.589 -1.298 13.946 1.00 95.00 94 ILE A O 1
ATOM 711 N N . THR A 1 95 ? -9.239 -3.070 13.653 1.00 93.06 95 THR A N 1
ATOM 712 C CA . THR A 1 95 ? -9.232 -3.514 15.049 1.00 93.06 95 THR A CA 1
ATOM 713 C C . THR A 1 95 ? -7.872 -3.246 15.696 1.00 93.06 95 THR A C 1
ATOM 715 O O . THR A 1 95 ? -6.937 -2.702 15.085 1.00 93.06 95 THR A O 1
ATOM 718 N N . ASP A 1 96 ? -7.728 -3.647 16.956 1.00 89.88 96 ASP A N 1
ATOM 719 C CA . ASP A 1 96 ? -6.465 -3.517 17.681 1.00 89.88 96 ASP A CA 1
ATOM 720 C C . ASP A 1 96 ? -5.339 -4.347 17.057 1.00 89.88 96 ASP A C 1
ATOM 722 O O . ASP A 1 96 ? -4.187 -3.909 17.054 1.00 89.88 96 ASP A O 1
ATOM 726 N N . HIS A 1 97 ? -5.670 -5.489 16.446 1.00 92.75 97 HIS A N 1
ATOM 727 C CA . HIS A 1 97 ? -4.688 -6.456 15.945 1.00 92.75 97 HIS A CA 1
ATOM 728 C C . HIS A 1 97 ? -4.729 -6.675 14.434 1.00 92.75 97 HIS A C 1
ATOM 730 O O . HIS A 1 97 ? -3.780 -7.221 13.867 1.00 92.75 97 HIS A O 1
ATOM 736 N N . SER A 1 98 ? -5.798 -6.279 13.745 1.00 95.81 98 SER A N 1
ATOM 737 C CA . SER A 1 98 ? -5.955 -6.606 12.328 1.00 95.81 98 SER A CA 1
ATOM 738 C C . SER A 1 98 ? -6.784 -5.579 11.573 1.00 95.81 98 SER A C 1
ATOM 740 O O . SER A 1 98 ? -7.539 -4.796 12.144 1.00 95.81 98 SER A O 1
ATOM 742 N N . LEU A 1 99 ? -6.645 -5.603 10.253 1.00 96.44 99 LEU A N 1
ATOM 743 C CA . LEU A 1 99 ? -7.580 -4.988 9.329 1.00 96.44 99 LEU A CA 1
ATOM 744 C C . LEU A 1 99 ? -8.411 -6.106 8.705 1.00 96.44 99 LEU A C 1
ATOM 746 O O . LEU A 1 99 ? -7.863 -7.024 8.095 1.00 96.44 99 LEU A O 1
ATOM 750 N N . ILE A 1 100 ? -9.724 -6.030 8.870 1.00 97.25 100 ILE A N 1
ATOM 751 C CA . ILE A 1 100 ? -10.683 -6.966 8.295 1.00 97.25 100 ILE A CA 1
ATOM 752 C C . ILE A 1 100 ? -11.264 -6.318 7.043 1.00 97.25 100 ILE A C 1
ATOM 754 O O . ILE A 1 100 ? -11.998 -5.334 7.122 1.00 97.25 100 ILE A O 1
ATOM 758 N N . ILE A 1 101 ? -10.899 -6.854 5.884 1.00 97.69 101 ILE A N 1
ATOM 759 C CA . ILE A 1 101 ? -11.320 -6.356 4.577 1.00 97.69 101 ILE A CA 1
ATOM 760 C C . ILE A 1 101 ? -12.447 -7.251 4.080 1.00 97.69 101 ILE A C 1
ATOM 762 O O . ILE A 1 101 ? -12.226 -8.419 3.749 1.00 97.69 101 ILE A O 1
ATOM 766 N N . GLN A 1 102 ? -13.655 -6.703 4.019 1.00 97.69 102 GLN A N 1
ATOM 767 C CA . GLN A 1 102 ? -14.811 -7.397 3.478 1.00 97.69 102 GLN A CA 1
ATOM 768 C C . GLN A 1 102 ? -14.944 -7.080 1.991 1.00 97.69 102 GLN A C 1
ATOM 770 O O . GLN A 1 102 ? -15.040 -5.923 1.582 1.00 97.69 102 GLN A O 1
ATOM 775 N N . THR A 1 103 ? -14.967 -8.123 1.171 1.00 97.06 103 THR A N 1
ATOM 776 C CA . THR A 1 103 ? -15.152 -8.035 -0.280 1.00 97.06 103 THR A CA 1
ATOM 777 C C . THR A 1 103 ? -16.457 -8.708 -0.684 1.00 97.06 103 THR A C 1
ATOM 77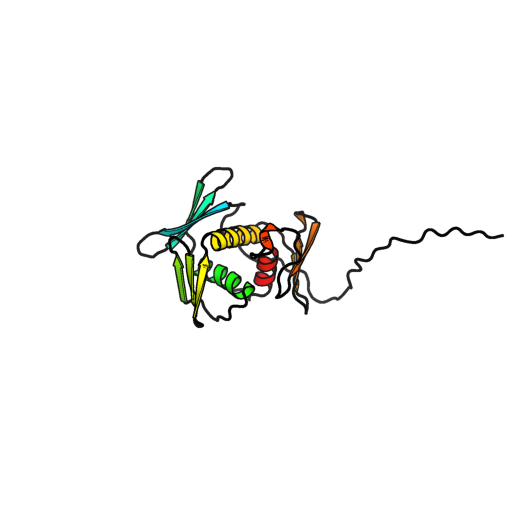9 O O . THR A 1 103 ? -17.099 -9.395 0.109 1.00 97.06 103 THR A O 1
ATOM 782 N N . ASN A 1 104 ? -16.833 -8.577 -1.953 1.00 95.81 104 ASN A N 1
ATOM 783 C CA . ASN A 1 104 ? -17.947 -9.341 -2.513 1.00 95.81 104 ASN A CA 1
ATOM 784 C C . ASN A 1 104 ? -17.673 -10.853 -2.659 1.00 95.81 104 ASN A C 1
ATOM 786 O O . ASN A 1 104 ? -18.586 -11.579 -3.033 1.00 95.81 104 ASN A O 1
ATOM 790 N N . GLN A 1 105 ? -16.442 -11.316 -2.420 1.00 94.81 105 GLN A N 1
ATOM 791 C CA . GLN A 1 105 ? -16.033 -12.724 -2.538 1.00 94.81 105 GLN A CA 1
ATOM 792 C C . GLN A 1 105 ? -15.675 -13.357 -1.183 1.00 94.81 105 GLN A C 1
ATOM 794 O O . GLN A 1 105 ? -15.304 -14.526 -1.127 1.00 94.81 105 GLN A O 1
ATOM 799 N N . GLY A 1 106 ? -15.775 -12.598 -0.090 1.00 95.56 106 GLY A N 1
ATOM 800 C CA . GLY A 1 106 ? -15.436 -13.055 1.254 1.00 95.56 106 GLY A CA 1
ATOM 801 C C . GLY A 1 106 ? -14.603 -12.043 2.031 1.00 95.56 106 GLY A C 1
ATOM 802 O O . GLY A 1 106 ? -14.437 -10.890 1.622 1.00 95.56 106 GLY A O 1
ATOM 803 N N . THR A 1 107 ? -14.073 -12.497 3.161 1.00 96.94 107 THR A N 1
ATOM 804 C CA . THR A 1 107 ? -13.365 -11.660 4.132 1.00 96.94 107 THR A CA 1
ATOM 805 C C . THR A 1 107 ? -11.891 -12.030 4.191 1.00 96.94 107 THR A C 1
ATOM 807 O O . THR A 1 107 ? -11.541 -13.207 4.256 1.00 96.94 107 THR A O 1
ATOM 810 N N . VAL A 1 108 ? -11.025 -11.018 4.211 1.00 97.12 108 VAL A N 1
ATOM 811 C CA . VAL A 1 108 ? -9.579 -11.179 4.387 1.00 97.12 108 VAL A CA 1
ATOM 812 C C . VAL A 1 108 ? -9.140 -10.422 5.631 1.00 97.12 108 VAL A C 1
ATOM 814 O O . VAL A 1 108 ? -9.363 -9.219 5.738 1.00 97.12 108 VAL A O 1
ATOM 817 N N . ALA A 1 109 ? -8.491 -11.122 6.558 1.00 96.69 109 ALA A N 1
ATOM 818 C CA . ALA A 1 109 ? -7.835 -10.506 7.703 1.00 96.69 109 ALA A CA 1
ATOM 819 C C . ALA A 1 109 ? -6.360 -10.231 7.379 1.00 96.69 109 ALA A C 1
ATOM 821 O O . ALA A 1 109 ? -5.651 -11.103 6.874 1.00 96.69 109 ALA A O 1
ATOM 822 N N . VAL A 1 110 ? -5.900 -9.020 7.682 1.00 96.06 110 VAL A N 1
ATOM 823 C CA . VAL A 1 110 ? -4.508 -8.589 7.525 1.00 96.06 110 VAL A CA 1
ATOM 824 C C . VAL A 1 110 ? -3.971 -8.195 8.891 1.00 96.06 110 VAL A C 1
ATOM 826 O O . VAL A 1 110 ? -4.537 -7.324 9.549 1.00 96.06 110 VAL A O 1
ATOM 829 N N . ASP A 1 111 ? -2.866 -8.807 9.311 1.00 95.19 111 ASP A N 1
ATOM 830 C CA . ASP A 1 111 ? -2.189 -8.434 10.554 1.00 95.19 111 ASP A CA 1
ATOM 831 C C . ASP A 1 111 ? -1.784 -6.948 10.541 1.00 95.19 111 ASP A C 1
ATOM 833 O O . ASP A 1 111 ? -1.340 -6.403 9.524 1.00 95.19 111 ASP A O 1
ATOM 837 N N . LYS A 1 112 ? -1.906 -6.273 11.686 1.00 93.94 112 LYS A N 1
ATOM 838 C CA . LYS A 1 112 ? -1.664 -4.828 11.774 1.00 93.94 112 LYS A CA 1
ATOM 839 C C . LYS A 1 112 ? -0.215 -4.441 11.475 1.00 93.94 112 LYS A C 1
ATOM 841 O O . LYS A 1 112 ? 0.023 -3.377 10.900 1.00 93.94 112 LYS A O 1
ATOM 846 N N . ASN A 1 113 ? 0.773 -5.275 11.808 1.00 92.56 113 ASN A N 1
ATOM 847 C CA . ASN A 1 113 ? 2.166 -5.007 11.440 1.00 92.56 113 ASN A CA 1
ATOM 848 C C . ASN A 1 113 ? 2.385 -5.181 9.938 1.00 92.56 113 ASN A C 1
ATOM 850 O O . ASN A 1 113 ? 3.047 -4.340 9.321 1.00 92.56 113 ASN A O 1
ATOM 854 N N . GLN A 1 114 ? 1.777 -6.204 9.334 1.00 93.12 114 GLN A N 1
ATOM 855 C CA . GLN A 1 114 ? 1.771 -6.356 7.879 1.00 93.12 1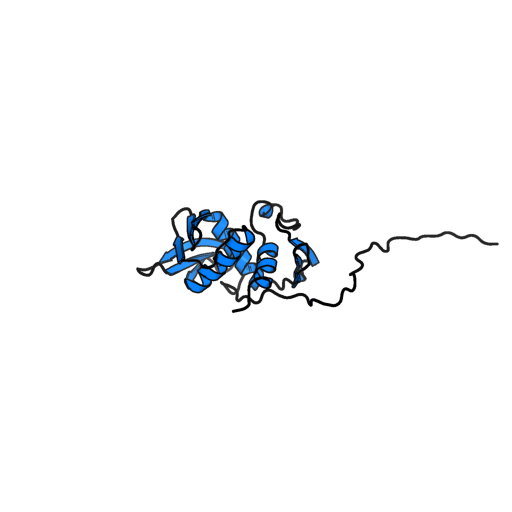14 GLN A CA 1
ATOM 856 C C . GLN A 1 114 ? 1.136 -5.141 7.197 1.00 93.12 114 GLN A C 1
ATOM 858 O O . GLN A 1 114 ? 1.689 -4.625 6.222 1.00 93.12 114 GLN A O 1
ATOM 863 N N . ALA A 1 115 ? 0.032 -4.637 7.748 1.00 94.81 115 ALA A N 1
ATOM 864 C CA . ALA A 1 115 ? -0.656 -3.483 7.203 1.00 94.81 115 ALA A CA 1
ATOM 865 C C . ALA A 1 115 ? 0.186 -2.204 7.256 1.00 94.81 115 ALA A C 1
ATOM 867 O O . ALA A 1 115 ? 0.312 -1.501 6.252 1.00 94.81 115 ALA A O 1
ATOM 868 N N . LYS A 1 116 ? 0.836 -1.942 8.396 1.00 94.94 116 LYS A N 1
ATOM 869 C CA . LYS A 1 116 ? 1.772 -0.817 8.544 1.00 94.94 116 LYS A CA 1
ATOM 870 C C . LYS A 1 116 ? 2.922 -0.904 7.543 1.00 94.94 116 LYS A C 1
ATOM 872 O O . LYS A 1 116 ? 3.233 0.082 6.880 1.00 94.94 116 LYS A O 1
ATOM 877 N N . MET A 1 117 ? 3.527 -2.084 7.391 1.00 92.38 117 MET A N 1
ATOM 878 C CA . MET A 1 117 ? 4.608 -2.286 6.423 1.00 92.38 117 MET A CA 1
ATOM 879 C C . MET A 1 117 ? 4.145 -2.041 4.987 1.00 92.38 117 MET A C 1
ATOM 881 O O . MET A 1 117 ? 4.841 -1.360 4.234 1.00 92.38 117 MET A O 1
ATOM 885 N N . PHE A 1 118 ? 2.980 -2.573 4.613 1.00 94.50 118 PHE A N 1
ATOM 886 C CA . PHE A 1 118 ? 2.422 -2.390 3.278 1.00 94.50 118 PHE A CA 1
ATOM 887 C C . PHE A 1 118 ? 2.161 -0.913 2.972 1.00 94.50 118 PHE A C 1
ATOM 889 O O . PHE A 1 118 ? 2.653 -0.415 1.965 1.00 94.50 118 PHE A O 1
ATOM 896 N N . LEU A 1 119 ? 1.471 -0.190 3.857 1.00 95.25 119 LEU A N 1
ATOM 897 C CA . LEU A 1 119 ? 1.161 1.227 3.653 1.00 95.25 119 LEU A CA 1
ATOM 898 C C . LEU A 1 119 ? 2.418 2.111 3.612 1.00 95.25 119 LEU A C 1
ATOM 900 O O . LEU A 1 119 ? 2.505 3.009 2.775 1.00 95.25 119 LEU A O 1
ATOM 904 N N . SER A 1 120 ? 3.425 1.836 4.450 1.00 94.00 120 SER A N 1
ATOM 905 C CA . SER A 1 120 ? 4.717 2.533 4.376 1.00 94.00 120 SER A CA 1
ATOM 906 C C . SER A 1 120 ? 5.396 2.315 3.019 1.00 94.00 120 SER A C 1
ATOM 908 O O . SER A 1 120 ? 5.956 3.252 2.451 1.00 94.00 120 SER A O 1
ATOM 910 N N . ARG A 1 121 ? 5.326 1.098 2.465 1.00 93.19 121 ARG A N 1
ATOM 911 C CA . ARG A 1 121 ? 5.895 0.774 1.144 1.00 93.19 121 ARG A CA 1
ATOM 912 C C . ARG A 1 121 ? 5.072 1.366 0.007 1.00 93.19 121 ARG A C 1
ATOM 914 O O . ARG A 1 121 ? 5.661 1.862 -0.943 1.00 93.19 121 ARG A O 1
ATOM 921 N N . TYR A 1 122 ? 3.748 1.367 0.126 1.00 94.75 122 TYR A N 1
ATOM 922 C CA . TYR A 1 122 ? 2.854 2.022 -0.821 1.00 94.75 122 TYR A CA 1
ATOM 923 C C . TYR A 1 122 ? 3.175 3.515 -0.923 1.00 94.75 122 TYR A C 1
ATOM 925 O O . TYR A 1 122 ? 3.367 4.030 -2.020 1.00 94.75 122 TYR A O 1
ATOM 933 N N . ASN A 1 123 ? 3.331 4.196 0.219 1.00 94.94 123 ASN A N 1
ATOM 934 C CA . ASN A 1 123 ? 3.737 5.599 0.234 1.00 94.94 123 ASN A CA 1
ATOM 935 C C . ASN A 1 123 ? 5.107 5.802 -0.426 1.00 94.94 123 ASN A C 1
ATOM 937 O O . ASN A 1 123 ? 5.292 6.742 -1.186 1.00 94.94 123 ASN A O 1
ATOM 941 N N . ARG A 1 124 ? 6.052 4.889 -0.178 1.00 92.94 124 ARG A N 1
ATOM 942 C CA . ARG A 1 124 ? 7.390 4.931 -0.776 1.00 92.94 124 ARG A CA 1
ATOM 943 C C . ARG A 1 124 ? 7.367 4.793 -2.302 1.00 92.94 124 ARG A C 1
ATOM 945 O O . ARG A 1 124 ? 8.137 5.483 -2.953 1.00 92.94 124 ARG A O 1
ATOM 952 N N . VAL A 1 125 ? 6.478 3.972 -2.871 1.00 94.44 125 VAL A N 1
ATOM 953 C CA . VAL A 1 125 ? 6.308 3.866 -4.337 1.00 94.44 125 VAL A CA 1
ATOM 954 C C . VAL A 1 125 ? 5.900 5.200 -4.961 1.00 94.44 125 VAL A C 1
ATOM 956 O O . VAL A 1 125 ? 6.350 5.502 -6.054 1.00 94.44 125 VAL A O 1
ATOM 959 N N . ALA A 1 126 ? 5.094 6.010 -4.274 1.00 92.19 126 ALA A N 1
ATOM 960 C CA . ALA A 1 126 ? 4.696 7.327 -4.774 1.00 92.19 126 ALA A CA 1
ATOM 961 C C . ALA A 1 126 ? 5.806 8.389 -4.689 1.00 92.19 126 ALA A C 1
ATOM 963 O O . ALA A 1 126 ? 5.704 9.436 -5.320 1.00 92.19 126 ALA A O 1
ATOM 964 N N . LEU A 1 127 ? 6.823 8.157 -3.856 1.00 92.56 127 LEU A N 1
ATOM 965 C CA . LEU A 1 127 ? 7.923 9.097 -3.624 1.00 92.56 127 LEU A CA 1
ATOM 966 C C . LEU A 1 127 ? 9.168 8.757 -4.445 1.00 92.56 127 LEU A C 1
ATOM 968 O O . LEU A 1 127 ? 10.003 9.628 -4.660 1.00 92.56 127 LEU A O 1
ATOM 972 N N . GLU A 1 128 ? 9.309 7.500 -4.866 1.00 90.69 128 GLU A N 1
ATOM 973 C CA . GLU A 1 128 ? 10.446 7.029 -5.650 1.00 90.69 128 GLU A CA 1
ATOM 974 C C . GLU A 1 128 ? 10.071 6.869 -7.133 1.00 90.69 128 GLU A C 1
ATOM 976 O O . GLU A 1 128 ? 9.015 6.314 -7.443 1.00 90.69 128 GLU A O 1
ATOM 981 N N . PRO A 1 129 ? 10.951 7.261 -8.067 1.00 87.38 129 PRO A N 1
ATOM 982 C CA . PRO A 1 129 ? 10.711 7.190 -9.509 1.00 87.38 129 PRO A CA 1
ATOM 983 C C . PRO A 1 129 ? 10.900 5.764 -10.066 1.00 87.38 129 PRO A C 1
ATOM 985 O O . PRO A 1 129 ? 11.753 5.517 -10.918 1.00 87.38 129 PRO A O 1
ATOM 988 N N . LEU A 1 130 ? 10.122 4.794 -9.577 1.00 93.62 130 LEU A N 1
ATOM 989 C CA . LEU A 1 130 ? 10.166 3.416 -10.076 1.00 93.62 130 LEU A CA 1
ATOM 990 C C . LEU A 1 130 ? 9.626 3.332 -11.509 1.00 93.62 130 LEU A C 1
ATOM 992 O O . LEU A 1 130 ? 8.514 3.776 -11.781 1.00 93.62 130 LEU A O 1
ATOM 996 N N . GLN A 1 131 ? 10.384 2.691 -12.394 1.00 95.06 131 GLN A N 1
ATOM 997 C CA . GLN A 1 131 ? 10.001 2.442 -13.783 1.00 95.06 131 GLN A CA 1
ATOM 998 C C . GLN A 1 131 ? 9.612 0.974 -13.962 1.00 95.06 131 GLN A C 1
ATOM 1000 O O . GLN A 1 131 ? 10.376 0.075 -13.609 1.00 95.06 131 GLN A O 1
ATOM 1005 N N . VAL A 1 132 ? 8.429 0.715 -14.509 1.00 95.19 132 VAL A N 1
ATOM 1006 C CA . VAL A 1 132 ? 7.840 -0.620 -14.638 1.00 95.19 132 VAL A CA 1
ATOM 1007 C C . VAL A 1 132 ? 7.658 -0.964 -16.109 1.00 95.19 132 VAL A C 1
ATOM 1009 O O . VAL A 1 132 ? 6.979 -0.261 -16.847 1.00 95.19 132 VAL A O 1
ATOM 1012 N N . ARG A 1 133 ? 8.202 -2.102 -16.533 1.00 94.62 133 ARG A N 1
ATOM 1013 C CA . ARG A 1 133 ? 7.903 -2.705 -17.833 1.00 94.62 133 ARG A CA 1
ATOM 1014 C C . ARG A 1 133 ? 7.167 -4.022 -17.626 1.00 94.62 133 ARG A C 1
ATOM 1016 O O . ARG A 1 133 ? 7.722 -4.964 -17.060 1.00 94.62 133 ARG A O 1
ATOM 1023 N N . LEU A 1 134 ? 5.929 -4.094 -18.106 1.00 91.75 134 LEU A N 1
ATOM 1024 C CA . LEU A 1 134 ? 5.148 -5.330 -18.114 1.00 91.75 134 LEU A CA 1
ATOM 1025 C C . LEU A 1 134 ? 5.678 -6.276 -19.200 1.00 91.75 134 LEU A C 1
ATOM 1027 O O . LEU A 1 134 ? 5.983 -5.850 -20.312 1.00 91.75 134 LEU A O 1
ATOM 1031 N N . ILE A 1 135 ? 5.809 -7.557 -18.861 1.00 91.00 135 ILE A N 1
ATOM 1032 C CA . ILE A 1 135 ? 6.283 -8.618 -19.759 1.00 91.00 135 ILE A CA 1
ATOM 1033 C C . ILE A 1 135 ? 5.366 -9.845 -19.630 1.00 91.00 135 ILE A C 1
ATOM 1035 O O . ILE A 1 135 ? 4.708 -9.999 -18.602 1.00 91.00 135 ILE A O 1
ATOM 1039 N N . PRO A 1 136 ? 5.336 -10.775 -20.604 1.00 87.62 136 PRO A N 1
ATOM 1040 C CA . PRO A 1 136 ? 4.441 -11.936 -20.538 1.00 87.62 136 PRO A CA 1
ATOM 1041 C C . PRO A 1 136 ? 4.595 -12.782 -19.263 1.00 87.62 136 PRO A C 1
ATOM 1043 O O . PRO A 1 136 ? 3.639 -13.396 -18.804 1.00 87.62 136 PRO A O 1
ATOM 1046 N N . GLN A 1 137 ? 5.793 -12.810 -18.669 1.00 87.69 137 GLN A N 1
ATOM 1047 C CA . GLN A 1 137 ? 6.088 -13.586 -17.461 1.00 87.69 137 GLN A CA 1
ATOM 1048 C C . GLN A 1 137 ? 5.935 -12.793 -16.146 1.00 87.69 137 GLN A C 1
ATOM 1050 O O . GLN A 1 137 ? 6.249 -13.342 -15.087 1.00 87.69 137 GLN A O 1
ATOM 1055 N N . GLY A 1 138 ? 5.504 -11.523 -16.183 1.00 92.00 138 GLY A N 1
ATOM 1056 C CA . GLY A 1 138 ? 5.379 -10.661 -15.001 1.00 92.00 138 GLY A CA 1
ATOM 1057 C C . GLY A 1 138 ? 5.711 -9.189 -15.271 1.00 92.00 138 GLY A C 1
ATOM 1058 O O . GLY A 1 138 ? 5.193 -8.579 -16.201 1.00 92.00 138 GLY A O 1
ATOM 1059 N N . ALA A 1 139 ? 6.574 -8.596 -14.450 1.00 94.19 139 ALA A N 1
ATOM 1060 C CA . ALA A 1 139 ? 7.031 -7.221 -14.634 1.00 94.19 139 ALA A CA 1
ATOM 1061 C C . ALA A 1 139 ? 8.507 -7.061 -14.262 1.00 94.19 139 ALA A C 1
ATOM 1063 O O . ALA A 1 139 ? 8.990 -7.668 -13.306 1.00 94.19 139 ALA A O 1
ATOM 1064 N N . VAL A 1 140 ? 9.211 -6.209 -14.998 1.00 95.06 140 VAL A N 1
ATOM 1065 C CA . VAL A 1 140 ? 10.554 -5.741 -14.654 1.00 95.06 140 VAL A CA 1
ATOM 1066 C C . VAL A 1 140 ? 10.418 -4.354 -14.044 1.00 95.06 140 VAL A C 1
ATOM 1068 O O . VAL A 1 140 ? 9.835 -3.466 -14.660 1.00 95.06 140 VAL A O 1
ATOM 1071 N N . VAL A 1 141 ? 10.942 -4.176 -12.835 1.00 94.94 141 VAL A N 1
ATOM 1072 C CA . VAL A 1 141 ? 10.909 -2.907 -12.107 1.00 94.94 141 VAL A CA 1
ATOM 1073 C C . VAL A 1 141 ? 12.331 -2.395 -11.944 1.00 94.94 141 VAL A C 1
ATOM 1075 O O . VAL A 1 141 ? 13.171 -3.052 -11.326 1.00 94.94 141 VAL A O 1
ATOM 1078 N N . TRP A 1 142 ? 12.584 -1.220 -12.499 1.00 94.44 142 TRP A N 1
ATOM 1079 C CA . TRP A 1 142 ? 13.835 -0.491 -12.389 1.00 94.44 142 TRP A CA 1
ATOM 1080 C C . TRP A 1 142 ? 13.708 0.616 -11.341 1.00 94.44 142 TRP A C 1
ATOM 1082 O O . TRP A 1 142 ? 12.765 1.408 -11.368 1.00 94.44 142 TRP A O 1
ATOM 1092 N N . ASN A 1 143 ? 14.660 0.666 -10.410 1.00 91.75 143 ASN A N 1
ATOM 1093 C CA . ASN A 1 143 ? 14.828 1.781 -9.488 1.00 91.75 143 ASN A CA 1
ATOM 1094 C C . ASN A 1 143 ? 16.064 2.589 -9.928 1.00 91.75 143 ASN A C 1
ATOM 1096 O O . ASN A 1 143 ? 17.184 2.104 -9.730 1.00 91.75 143 ASN A O 1
ATOM 1100 N N . PRO A 1 144 ? 15.884 3.784 -10.519 1.00 89.50 144 PRO A N 1
ATOM 1101 C CA . PRO A 1 144 ? 16.997 4.578 -11.030 1.00 89.50 144 PRO A CA 1
ATOM 1102 C C . PRO A 1 144 ? 17.873 5.142 -9.908 1.00 89.50 144 PRO A C 1
ATOM 1104 O O . PRO A 1 144 ? 19.085 5.177 -10.076 1.00 89.50 144 PRO A O 1
ATOM 1107 N N . ASP A 1 145 ? 17.302 5.487 -8.751 1.00 88.50 145 ASP A N 1
ATOM 1108 C CA . ASP A 1 145 ? 18.048 6.065 -7.621 1.00 88.50 145 ASP A CA 1
ATOM 1109 C C . ASP A 1 145 ? 19.068 5.085 -7.025 1.00 88.50 145 ASP A C 1
ATOM 1111 O O . ASP A 1 145 ? 20.106 5.481 -6.499 1.00 88.50 145 ASP A O 1
ATOM 1115 N N . HIS A 1 146 ? 18.765 3.787 -7.080 1.00 86.44 146 HIS A N 1
ATOM 1116 C CA . HIS A 1 146 ? 19.618 2.729 -6.538 1.00 86.44 146 HIS A CA 1
ATOM 1117 C C . HIS A 1 146 ? 20.318 1.902 -7.614 1.00 86.44 146 HIS A C 1
ATOM 1119 O O . HIS A 1 146 ? 21.038 0.967 -7.274 1.00 86.44 146 HIS A O 1
ATOM 1125 N N . HIS A 1 147 ? 20.084 2.197 -8.891 1.00 88.31 147 HIS A N 1
ATOM 1126 C CA . HIS A 1 147 ? 20.569 1.410 -10.019 1.00 88.31 147 HIS A CA 1
ATOM 1127 C C . HIS A 1 147 ? 20.279 -0.102 -9.897 1.00 88.31 147 HIS A C 1
ATOM 1129 O O . HIS A 1 147 ? 21.120 -0.941 -10.220 1.00 88.31 147 HIS A O 1
ATOM 1135 N N . THR A 1 148 ? 19.081 -0.464 -9.422 1.00 89.88 148 THR A N 1
ATOM 1136 C CA . THR A 1 148 ? 18.693 -1.870 -9.198 1.00 89.88 148 THR A CA 1
ATOM 1137 C C . THR A 1 148 ? 17.523 -2.296 -10.071 1.00 89.88 148 THR A C 1
ATOM 1139 O O . THR A 1 148 ? 16.555 -1.557 -10.262 1.00 89.88 148 THR A O 1
ATOM 1142 N N . LEU A 1 149 ? 17.596 -3.533 -10.565 1.00 92.19 149 LEU A N 1
ATOM 1143 C CA . LEU A 1 149 ? 16.567 -4.163 -11.384 1.00 92.19 149 LEU A CA 1
ATOM 1144 C C . LEU A 1 149 ? 15.960 -5.353 -10.639 1.00 92.19 149 LEU A C 1
ATOM 1146 O O . LEU A 1 149 ? 16.672 -6.215 -10.131 1.00 92.19 149 LEU A O 1
ATOM 1150 N N . SER A 1 150 ? 14.632 -5.397 -10.569 1.00 93.19 150 SER A N 1
ATOM 1151 C CA . SER A 1 150 ? 13.880 -6.462 -9.903 1.00 93.19 150 SER A CA 1
ATOM 1152 C C . SER A 1 150 ? 12.854 -7.078 -10.847 1.00 93.19 150 SER A C 1
ATOM 1154 O O . SER A 1 150 ? 12.105 -6.370 -11.515 1.00 93.19 150 SER A O 1
ATOM 1156 N N . LEU A 1 151 ? 12.781 -8.406 -10.866 1.00 93.75 151 LEU A N 1
ATOM 1157 C CA . LEU A 1 151 ? 11.774 -9.165 -11.596 1.00 93.75 151 LEU A CA 1
ATOM 1158 C C . LEU A 1 151 ? 10.645 -9.556 -10.640 1.00 93.75 151 LEU A C 1
ATOM 1160 O O . LEU A 1 151 ? 10.868 -10.236 -9.637 1.00 93.75 151 LEU A O 1
ATOM 1164 N N . VAL A 1 152 ? 9.430 -9.127 -10.964 1.00 93.69 152 VAL A N 1
ATOM 1165 C CA . VAL A 1 152 ? 8.197 -9.436 -10.238 1.00 93.69 152 VAL A CA 1
ATOM 1166 C C . VAL A 1 152 ? 7.421 -10.495 -11.015 1.00 93.69 152 VAL A C 1
ATOM 1168 O O . VAL A 1 152 ? 7.104 -10.301 -12.186 1.00 93.69 152 VAL A O 1
ATOM 1171 N N . LYS A 1 153 ? 7.103 -11.613 -10.359 1.00 91.69 153 LYS A N 1
ATOM 1172 C CA . LYS A 1 153 ? 6.271 -12.710 -10.878 1.00 91.69 153 LYS A CA 1
ATOM 1173 C C . LYS A 1 153 ? 5.160 -13.037 -9.878 1.00 91.69 153 LYS A C 1
ATOM 1175 O O . LYS A 1 153 ? 5.181 -12.566 -8.743 1.00 91.69 153 LYS A O 1
ATOM 1180 N N . SER A 1 154 ? 4.236 -13.918 -10.260 1.00 83.50 154 SER A N 1
ATOM 1181 C CA . SER A 1 154 ? 3.186 -14.427 -9.360 1.00 83.50 154 SER A CA 1
ATOM 1182 C C . SER A 1 154 ? 3.738 -15.017 -8.054 1.00 83.50 154 SER A C 1
ATOM 1184 O O . SER A 1 154 ? 3.125 -14.867 -7.003 1.00 83.50 154 SER A O 1
ATOM 1186 N N . GLY A 1 155 ? 4.918 -15.646 -8.103 1.00 79.19 155 GLY A N 1
ATOM 1187 C CA . GLY A 1 155 ? 5.582 -16.240 -6.940 1.00 79.19 155 GLY A CA 1
ATOM 1188 C C . GLY A 1 155 ? 6.373 -15.269 -6.053 1.00 79.19 155 GLY A C 1
ATOM 1189 O O . GLY A 1 155 ? 6.911 -15.706 -5.040 1.00 79.19 155 GLY A O 1
ATOM 1190 N N . GLY A 1 156 ? 6.484 -13.982 -6.409 1.00 87.38 156 GLY A N 1
ATOM 1191 C CA . GLY A 1 156 ? 7.219 -12.992 -5.615 1.00 87.38 156 GLY A CA 1
ATOM 1192 C C . GLY A 1 156 ? 8.098 -12.049 -6.438 1.00 87.38 156 GLY A C 1
ATOM 1193 O O . GLY A 1 156 ? 7.867 -11.819 -7.622 1.00 87.38 156 GLY A O 1
ATOM 1194 N N . CYS A 1 157 ? 9.113 -11.477 -5.792 1.00 91.19 157 CYS A N 1
ATOM 1195 C CA . CYS A 1 157 ? 10.021 -10.496 -6.384 1.00 91.19 157 CYS A CA 1
ATOM 1196 C C . CYS A 1 157 ? 11.478 -10.896 -6.144 1.00 91.19 157 CYS A C 1
ATOM 1198 O O . CYS A 1 157 ? 11.824 -11.308 -5.040 1.00 91.19 157 CYS A O 1
ATOM 1200 N N . THR A 1 158 ? 12.349 -10.702 -7.134 1.00 91.12 158 THR A N 1
ATOM 1201 C CA . THR A 1 158 ? 13.792 -10.991 -7.020 1.00 91.12 158 THR A CA 1
ATOM 1202 C C . THR A 1 158 ? 14.584 -9.907 -6.283 1.00 91.12 158 THR A C 1
ATOM 1204 O O . THR A 1 158 ? 15.801 -9.848 -6.420 1.00 91.12 158 THR A O 1
ATOM 1207 N N . CYS A 1 159 ? 13.929 -9.010 -5.542 1.00 87.25 159 CYS A N 1
ATOM 1208 C CA . CYS A 1 159 ? 14.647 -7.945 -4.850 1.00 87.25 159 CYS A CA 1
ATOM 1209 C C . CYS A 1 159 ? 15.451 -8.526 -3.682 1.00 87.25 159 CYS A C 1
ATOM 1211 O O . CYS A 1 159 ? 14.939 -9.354 -2.928 1.00 87.25 159 CYS A O 1
ATOM 1213 N N . GLU A 1 160 ? 16.683 -8.051 -3.503 1.00 72.94 160 GLU A N 1
ATOM 1214 C CA . GLU A 1 160 ? 17.624 -8.574 -2.500 1.00 72.94 160 GLU A CA 1
ATOM 1215 C C . GLU A 1 160 ? 17.230 -8.282 -1.048 1.00 72.94 160 GLU A C 1
ATOM 1217 O O . GLU A 1 160 ? 17.850 -8.796 -0.116 1.00 72.94 160 GLU A O 1
ATOM 1222 N N . ASP A 1 161 ? 16.185 -7.483 -0.826 1.00 68.00 161 ASP A N 1
ATOM 1223 C CA . ASP A 1 161 ? 15.741 -7.146 0.517 1.00 68.00 161 ASP A CA 1
ATOM 1224 C C . ASP A 1 161 ? 15.112 -8.374 1.198 1.00 68.00 161 ASP A C 1
ATOM 1226 O O . ASP A 1 161 ? 13.929 -8.701 1.050 1.00 68.00 161 ASP A O 1
ATOM 1230 N N . TRP A 1 162 ? 15.953 -9.071 1.963 1.00 59.59 162 TRP A N 1
ATOM 1231 C CA . TRP A 1 162 ? 15.616 -10.258 2.741 1.00 59.59 162 TRP A CA 1
ATOM 1232 C C . TRP A 1 162 ? 14.442 -10.022 3.696 1.00 59.59 162 TRP A C 1
ATOM 1234 O O . TRP A 1 162 ? 13.696 -10.963 3.978 1.00 59.59 162 TRP A O 1
ATOM 1244 N N . ARG A 1 163 ? 14.207 -8.771 4.126 1.00 63.12 163 ARG A N 1
ATOM 1245 C CA . ARG A 1 163 ? 13.065 -8.402 4.977 1.00 63.12 163 ARG A CA 1
ATOM 1246 C C . ARG A 1 163 ? 11.729 -8.553 4.248 1.00 63.12 163 ARG A C 1
ATOM 1248 O O . ARG A 1 163 ? 10.680 -8.600 4.892 1.00 63.12 163 ARG A O 1
ATOM 1255 N N . TYR A 1 164 ? 11.739 -8.632 2.916 1.00 65.25 164 TYR A N 1
ATOM 1256 C CA . TYR A 1 164 ? 10.535 -8.745 2.091 1.00 65.25 164 TYR A CA 1
ATOM 1257 C C . TYR A 1 164 ? 10.302 -10.143 1.524 1.00 65.25 164 TYR A C 1
ATOM 1259 O O . TYR A 1 164 ? 9.279 -10.355 0.888 1.00 65.25 164 TYR A O 1
ATOM 1267 N N . ARG A 1 165 ? 11.154 -11.140 1.797 1.00 62.34 165 ARG A N 1
ATOM 1268 C CA . ARG A 1 165 ? 10.923 -12.508 1.285 1.00 62.34 165 ARG A CA 1
ATOM 1269 C C . ARG A 1 165 ? 9.572 -13.100 1.700 1.00 62.34 165 ARG 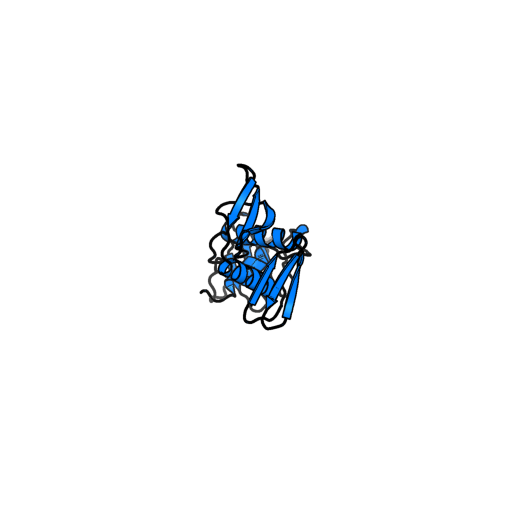A C 1
ATOM 1271 O O . ARG A 1 165 ? 9.033 -13.934 0.986 1.00 62.34 165 ARG A O 1
ATOM 1278 N N . GLN A 1 166 ? 9.023 -12.657 2.831 1.00 69.56 166 GLN A N 1
ATOM 1279 C CA . GLN A 1 166 ? 7.724 -13.104 3.344 1.00 69.56 166 GLN A CA 1
ATOM 1280 C C . GLN A 1 166 ? 6.634 -12.016 3.311 1.00 69.56 166 GLN A C 1
ATOM 1282 O O . GLN A 1 166 ? 5.546 -12.214 3.849 1.00 69.56 166 GLN A O 1
ATOM 1287 N N . THR A 1 167 ? 6.894 -10.844 2.716 1.00 84.81 167 THR A N 1
ATOM 1288 C CA . THR A 1 167 ? 5.939 -9.719 2.709 1.00 84.81 167 THR A CA 1
ATOM 1289 C C . THR A 1 167 ? 5.953 -8.959 1.381 1.00 84.81 167 THR A C 1
ATOM 1291 O O . THR A 1 167 ? 6.921 -9.001 0.640 1.00 84.81 167 THR A O 1
ATOM 1294 N N . ILE A 1 168 ? 4.889 -8.219 1.067 1.00 92.00 168 ILE A N 1
ATOM 1295 C CA . ILE A 1 168 ? 4.772 -7.501 -0.214 1.00 92.00 168 ILE A CA 1
ATOM 1296 C C . ILE A 1 168 ? 5.822 -6.387 -0.321 1.00 92.00 168 ILE A C 1
ATOM 1298 O O . ILE A 1 168 ? 5.783 -5.430 0.457 1.00 92.00 168 ILE A O 1
ATOM 1302 N N . CYS A 1 169 ? 6.746 -6.469 -1.278 1.00 92.75 169 CYS A N 1
ATOM 1303 C CA . CYS A 1 169 ? 7.771 -5.440 -1.480 1.00 92.75 169 CYS A CA 1
ATOM 1304 C C . CYS A 1 169 ? 7.254 -4.249 -2.314 1.00 92.75 169 CYS A C 1
ATOM 1306 O O . CYS A 1 169 ? 6.232 -4.338 -2.993 1.00 92.75 169 CYS A O 1
ATOM 1308 N N . LYS A 1 170 ? 7.991 -3.126 -2.312 1.00 93.38 170 LYS A N 1
ATOM 1309 C CA . LYS A 1 170 ? 7.630 -1.928 -3.098 1.00 93.38 170 LYS A CA 1
ATOM 1310 C C . LYS A 1 170 ? 7.547 -2.195 -4.610 1.00 93.38 170 LYS A C 1
ATOM 1312 O O . LYS A 1 170 ? 6.701 -1.617 -5.277 1.00 93.38 170 LYS A O 1
ATOM 1317 N N . HIS A 1 171 ? 8.363 -3.109 -5.144 1.00 94.69 171 HIS A N 1
ATOM 1318 C CA . HIS A 1 171 ? 8.348 -3.452 -6.571 1.00 94.69 171 HIS A CA 1
ATOM 1319 C C . HIS A 1 171 ? 7.070 -4.197 -6.969 1.00 94.69 171 HIS A C 1
ATOM 1321 O O . HIS A 1 171 ? 6.521 -3.930 -8.031 1.00 94.69 171 HIS A O 1
ATOM 1327 N N . GLN A 1 172 ? 6.551 -5.078 -6.103 1.00 95.06 172 GLN A N 1
ATOM 1328 C CA . GLN A 1 172 ? 5.252 -5.726 -6.325 1.00 95.06 172 GLN A CA 1
ATOM 1329 C C . GLN A 1 172 ? 4.114 -4.704 -6.336 1.00 95.06 172 GLN A C 1
ATOM 1331 O O . GLN A 1 172 ? 3.219 -4.802 -7.167 1.00 95.06 172 GLN A O 1
ATOM 1336 N N . ILE A 1 173 ? 4.176 -3.707 -5.449 1.00 95.56 173 ILE A N 1
ATOM 1337 C CA . ILE A 1 173 ? 3.203 -2.609 -5.411 1.00 95.56 173 ILE A CA 1
ATOM 1338 C C . ILE A 1 173 ? 3.267 -1.792 -6.703 1.00 95.56 173 ILE A C 1
ATOM 1340 O O . ILE A 1 173 ? 2.238 -1.591 -7.337 1.00 95.56 173 ILE A O 1
ATOM 1344 N N . ALA A 1 174 ? 4.463 -1.370 -7.119 1.00 95.75 174 ALA A N 1
ATOM 1345 C CA . ALA A 1 174 ? 4.658 -0.624 -8.360 1.00 95.75 174 ALA A CA 1
ATOM 1346 C C . ALA A 1 174 ? 4.136 -1.397 -9.580 1.00 95.75 174 ALA A C 1
ATOM 1348 O O . ALA A 1 174 ? 3.338 -0.868 -10.349 1.00 95.75 174 ALA A O 1
ATOM 1349 N N . ALA A 1 175 ? 4.516 -2.672 -9.708 1.00 95.25 175 ALA A N 1
ATOM 1350 C CA . ALA A 1 175 ? 4.056 -3.535 -10.789 1.00 95.25 175 ALA A CA 1
ATOM 1351 C C . ALA A 1 175 ? 2.529 -3.677 -10.813 1.00 95.25 175 ALA A C 1
ATOM 1353 O O . ALA A 1 175 ? 1.924 -3.571 -11.876 1.00 95.25 175 ALA A O 1
ATOM 1354 N N . GLN A 1 176 ? 1.903 -3.879 -9.648 1.00 94.94 176 GLN A N 1
ATOM 1355 C CA . GLN A 1 176 ? 0.452 -4.008 -9.561 1.00 94.94 176 GLN A CA 1
ATOM 1356 C C . GLN A 1 176 ? -0.265 -2.711 -9.937 1.00 94.94 176 GLN A C 1
ATOM 1358 O O . GLN A 1 176 ? -1.285 -2.759 -10.617 1.00 94.94 176 GLN A O 1
ATOM 1363 N N . LEU A 1 177 ? 0.252 -1.560 -9.508 1.00 93.75 177 LEU A N 1
ATOM 1364 C CA . LEU A 1 177 ? -0.358 -0.265 -9.797 1.00 93.75 177 LEU A CA 1
ATOM 1365 C C . LEU A 1 177 ? -0.373 0.055 -11.296 1.00 93.75 177 LEU A C 1
ATOM 1367 O O . LEU A 1 177 ? -1.374 0.582 -11.762 1.00 93.75 177 LEU A O 1
ATOM 1371 N N . CYS A 1 178 ? 0.665 -0.321 -12.050 1.00 92.62 178 CYS A N 1
ATOM 1372 C CA . CYS A 1 178 ? 0.690 -0.185 -13.516 1.00 92.62 178 CYS A CA 1
ATOM 1373 C C . CYS A 1 178 ? -0.209 -1.201 -14.250 1.00 92.62 178 CYS A C 1
ATOM 1375 O O . CYS A 1 178 ? -0.447 -1.072 -15.443 1.00 92.62 178 CYS A O 1
ATOM 1377 N N . GLN A 1 179 ? -0.701 -2.238 -13.566 1.00 89.31 179 GLN A N 1
ATOM 1378 C CA . GLN A 1 179 ? -1.662 -3.196 -14.134 1.00 89.31 179 GLN A CA 1
ATOM 1379 C C . GLN A 1 179 ? -3.113 -2.836 -13.807 1.00 89.31 179 GLN A C 1
ATOM 1381 O O . GLN A 1 179 ? -4.037 -3.350 -14.437 1.00 89.31 179 GLN A O 1
ATOM 1386 N N . MET A 1 180 ? -3.329 -2.009 -12.785 1.00 83.69 180 MET A N 1
ATOM 1387 C CA . MET A 1 180 ? -4.662 -1.557 -12.418 1.00 83.69 180 MET A CA 1
ATOM 1388 C C . MET A 1 180 ? -5.111 -0.468 -13.400 1.00 83.69 180 MET A C 1
ATOM 1390 O O . MET A 1 180 ? -4.300 0.377 -13.780 1.00 83.69 180 MET A O 1
ATOM 1394 N N . PRO A 1 181 ? -6.389 -0.455 -13.812 1.00 68.12 181 PRO A N 1
ATOM 1395 C CA . PRO A 1 181 ? -6.904 0.620 -14.645 1.00 68.12 181 PRO A CA 1
ATOM 1396 C C . PRO A 1 181 ? -6.685 1.970 -13.953 1.00 68.12 181 PRO A C 1
ATOM 1398 O O . PRO A 1 181 ? -6.941 2.118 -12.754 1.00 68.12 181 PRO A O 1
ATOM 1401 N N . SER A 1 182 ? -6.187 2.943 -14.717 1.00 58.66 182 SER A N 1
ATOM 1402 C CA . SER A 1 182 ? -6.159 4.339 -14.284 1.00 58.66 182 SER A CA 1
ATOM 1403 C C . SER A 1 182 ? -7.607 4.818 -14.202 1.00 58.66 182 SER A C 1
ATOM 1405 O O . SER A 1 182 ? -8.290 4.833 -15.224 1.00 58.66 182 SER A O 1
ATOM 1407 N N . ASN A 1 183 ? -8.078 5.141 -12.998 1.00 46.91 183 ASN A N 1
ATOM 1408 C CA . ASN A 1 183 ? -9.344 5.854 -12.813 1.00 46.91 183 ASN A CA 1
ATOM 1409 C C . ASN A 1 183 ? -9.130 7.349 -13.023 1.00 46.91 183 ASN A C 1
ATOM 1411 O O . ASN A 1 183 ? -8.141 7.866 -12.451 1.00 46.91 183 ASN A O 1
#

Radius of gyration: 20.52 Å; chains: 1; bounding box: 74×32×57 Å

InterPro 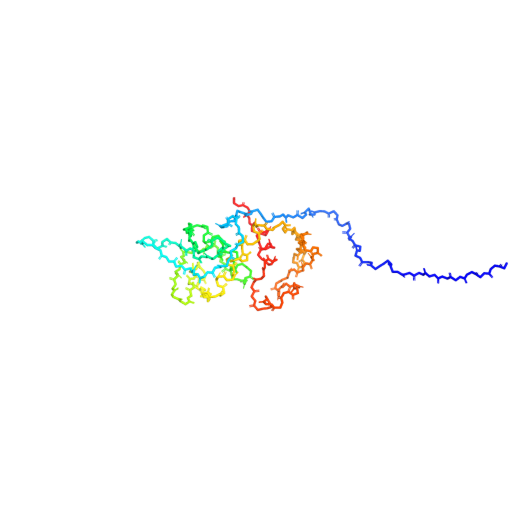domains:
  IPR007527 Zinc finger, SWIM-type [PF04434] (157-175)
  IPR007527 Zinc finger, SWIM-type [PS50966] (147-180)

Secondary structure (DSSP, 8-state):
--------------------S-PPBP-----SSSS--EEEEEEEETTTTEEEEEEEETTEEEEEE--HHHHHHHHHHHHHHTT---S-EEEEEE-SSEEEEEETTEEEEEEHHHHHHHHHHHHHHHHS--EEEEETTEEEEEETTTTEEEEEETTEE--S-GGGTTS--HHHHHHHHHHS---

Sequence (183 aa):
MSKSAIATAANSGLGFYSSPLVEPETPKISPLISQSIKLENIDTIGSGNTPRLVYQTSAGRCSRLVSKADLARIWSCFLSIRGVKHSRILEINITDHSLIIQTNQGTVAVDKNQAKMFLSRYNRVALEPLQVRLIPQGAVVWNPDHHTLSLVKSGGCTCEDWRYRQTICKHQIAAQLCQMPSN

Organism: NCBI:txid513049